Protein AF-A0A5S4FGZ5-F1 (afdb_monomer_lite)

Secondary structure (DSSP, 8-state):
---PPPPHHHHHHHHHHHT-EEETTEEE--B---TT-TT--B--BSSSSBHHHHHHHHHHHHHHHHSS-------TT-SSPP-----------

pLDDT: mean 78.11, std 17.85, range [36.34, 96.5]

Sequence (93 aa):
AGQACMGVEQRLGAYLLGRASGDDGGLRWYQAYRRLRPEELSADTGYMAGAAGIGAALLHLDAVERAGARRLVLLPDNPFPAFAPQRGREQGD

Radius of gyration: 18.23 Å; chains: 1; bounding box: 42×35×59 Å

Structure (mmCIF, N/CA/C/O backbone):
data_AF-A0A5S4FGZ5-F1
#
_entry.id   AF-A0A5S4FGZ5-F1
#
loop_
_atom_site.group_PDB
_atom_site.id
_atom_site.type_symbol
_atom_site.label_atom_id
_atom_site.label_alt_id
_atom_site.label_comp_id
_atom_site.label_asym_id
_atom_site.label_entity_id
_atom_site.label_seq_id
_atom_site.pdbx_PDB_ins_code
_atom_site.Cartn_x
_atom_site.Cartn_y
_atom_site.Cartn_z
_atom_site.occupancy
_atom_site.B_iso_or_equiv
_atom_site.auth_seq_id
_atom_site.auth_comp_id
_atom_site.auth_asym_id
_atom_site.auth_atom_id
_atom_site.pdbx_PDB_model_num
ATOM 1 N N . ALA A 1 1 ? -33.495 -6.912 -5.158 1.00 36.34 1 ALA A N 1
ATOM 2 C CA . ALA A 1 1 ? -32.530 -7.236 -4.090 1.00 36.34 1 ALA A CA 1
ATOM 3 C C . ALA A 1 1 ? -31.502 -6.115 -4.043 1.00 36.34 1 ALA A C 1
ATOM 5 O O . ALA A 1 1 ? -30.846 -5.882 -5.050 1.00 36.34 1 ALA A O 1
ATOM 6 N N . GLY A 1 2 ? -31.466 -5.336 -2.959 1.00 47.78 2 GLY A N 1
ATOM 7 C CA . GLY A 1 2 ? -30.567 -4.188 -2.840 1.00 47.78 2 GLY A CA 1
ATOM 8 C C . GLY A 1 2 ? -29.123 -4.656 -2.706 1.00 47.78 2 GLY A C 1
ATOM 9 O O . GLY A 1 2 ? -28.805 -5.395 -1.779 1.00 47.78 2 GLY A O 1
ATOM 10 N N . GLN A 1 3 ? -28.261 -4.252 -3.634 1.00 53.19 3 GLN A N 1
ATOM 11 C CA . GLN A 1 3 ? -26.821 -4.366 -3.447 1.00 53.19 3 GLN A CA 1
ATOM 12 C C . GLN A 1 3 ? -26.449 -3.441 -2.291 1.00 53.19 3 GLN A C 1
ATOM 14 O O . GLN A 1 3 ? -26.531 -2.220 -2.417 1.00 53.19 3 GLN A O 1
ATOM 19 N N . ALA A 1 4 ? -26.088 -4.016 -1.146 1.00 61.75 4 ALA A N 1
ATOM 20 C CA . ALA A 1 4 ? -25.399 -3.253 -0.122 1.00 61.75 4 ALA A CA 1
ATOM 21 C C . ALA A 1 4 ? -24.108 -2.719 -0.759 1.00 61.75 4 ALA A C 1
ATOM 23 O O . ALA A 1 4 ? -23.291 -3.495 -1.259 1.00 61.75 4 ALA A O 1
ATOM 24 N N . CYS A 1 5 ? -23.964 -1.396 -0.825 1.00 68.00 5 CYS A N 1
ATOM 25 C CA . CYS A 1 5 ? -22.727 -0.773 -1.275 1.00 68.00 5 CYS A CA 1
ATOM 26 C C . CYS A 1 5 ? -21.611 -1.214 -0.320 1.00 68.00 5 CYS A C 1
ATOM 28 O O . CYS A 1 5 ? -21.677 -0.932 0.874 1.00 68.00 5 CYS A O 1
ATOM 30 N N . MET A 1 6 ? -20.624 -1.945 -0.837 1.00 72.62 6 MET A N 1
ATOM 31 C CA . MET A 1 6 ? -19.435 -2.332 -0.081 1.00 72.62 6 MET A CA 1
ATOM 32 C C . MET A 1 6 ? -18.708 -1.071 0.410 1.00 72.62 6 MET A C 1
ATOM 34 O O . MET A 1 6 ? -18.535 -0.122 -0.362 1.00 72.62 6 MET A O 1
ATOM 38 N N . GLY A 1 7 ? -18.279 -1.069 1.676 1.00 83.94 7 GLY A N 1
ATOM 39 C CA . GLY A 1 7 ? -17.527 0.044 2.260 1.00 83.94 7 GLY A CA 1
ATOM 40 C C . GLY A 1 7 ? -16.223 0.311 1.504 1.00 83.94 7 GLY A C 1
ATOM 41 O O . GLY A 1 7 ? -15.668 -0.574 0.845 1.00 83.94 7 GLY A O 1
ATOM 42 N N . VAL A 1 8 ? -15.730 1.549 1.554 1.00 83.69 8 VAL A N 1
ATOM 43 C CA . VAL A 1 8 ? -14.534 1.956 0.792 1.00 83.69 8 VAL A CA 1
ATOM 44 C C . VAL A 1 8 ? -13.305 1.158 1.234 1.00 83.69 8 VAL A C 1
ATOM 46 O O . VAL A 1 8 ? -12.500 0.772 0.393 1.00 83.69 8 VAL A O 1
ATOM 49 N N . GLU A 1 9 ? -13.197 0.858 2.523 1.00 83.38 9 GLU A N 1
ATOM 50 C CA . GLU A 1 9 ? -12.170 0.030 3.150 1.00 83.38 9 GLU A CA 1
ATOM 51 C C . GLU A 1 9 ? -12.133 -1.395 2.582 1.00 83.38 9 GLU A C 1
ATOM 53 O O . GLU A 1 9 ? -11.080 -1.864 2.148 1.00 83.38 9 GLU A O 1
ATOM 58 N N . GLN A 1 10 ? -13.297 -2.035 2.474 1.00 87.19 10 GLN A N 1
ATOM 59 C CA . GLN A 1 10 ? -13.445 -3.384 1.925 1.00 87.19 10 GLN A CA 1
ATOM 60 C C . GLN A 1 10 ? -13.091 -3.393 0.432 1.00 87.19 10 GLN A C 1
ATOM 62 O O . GLN A 1 10 ? -12.349 -4.253 -0.049 1.00 87.19 10 GLN A O 1
ATOM 67 N N . ARG A 1 11 ? -13.559 -2.379 -0.309 1.00 91.06 11 ARG A N 1
ATOM 68 C CA . ARG A 1 11 ? -13.278 -2.242 -1.742 1.00 91.06 11 ARG A CA 1
ATOM 69 C C . ARG A 1 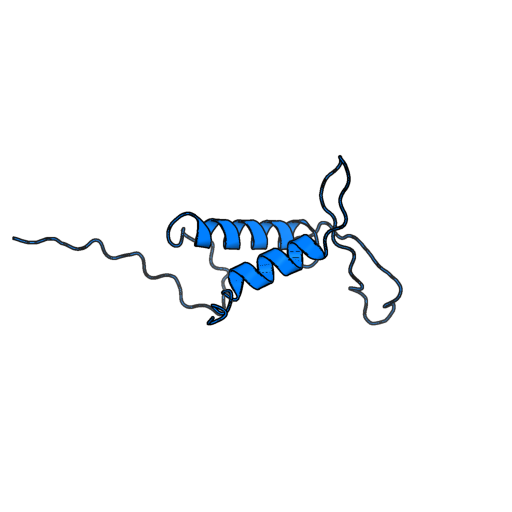11 ? -11.797 -1.965 -2.011 1.00 91.06 11 ARG A C 1
ATOM 71 O O . ARG A 1 11 ? -11.246 -2.495 -2.973 1.00 91.06 11 ARG A O 1
ATOM 78 N N . LEU A 1 12 ? -11.149 -1.159 -1.169 1.00 91.50 12 LEU A N 1
ATOM 79 C CA . LEU A 1 12 ? -9.718 -0.871 -1.256 1.00 91.50 12 LEU A CA 1
ATOM 80 C C . LEU A 1 12 ? -8.878 -2.108 -0.930 1.00 91.50 12 LEU A C 1
ATOM 82 O O . LEU A 1 12 ? -7.955 -2.415 -1.680 1.00 91.50 12 LEU A O 1
ATOM 86 N N . GLY A 1 13 ? -9.208 -2.834 0.142 1.00 93.00 13 GLY A N 1
ATOM 87 C CA . GLY A 1 13 ? -8.523 -4.075 0.505 1.00 93.00 13 GLY A CA 1
ATOM 88 C C . GLY A 1 13 ? -8.594 -5.107 -0.620 1.00 93.00 13 GLY A C 1
ATOM 89 O O . GLY A 1 13 ? -7.562 -5.612 -1.065 1.00 93.00 13 GLY A O 1
ATOM 90 N N . ALA A 1 14 ? -9.794 -5.335 -1.162 1.00 93.81 14 ALA A N 1
ATOM 91 C CA . ALA A 1 14 ? -9.996 -6.226 -2.301 1.00 93.81 14 ALA A CA 1
ATOM 92 C C . ALA A 1 14 ? -9.206 -5.776 -3.542 1.00 93.81 14 ALA A C 1
ATOM 94 O O . ALA A 1 14 ? -8.575 -6.598 -4.206 1.00 93.81 14 ALA A O 1
ATOM 95 N N . TYR A 1 15 ? -9.193 -4.473 -3.838 1.00 94.94 15 TYR A N 1
ATOM 96 C CA . TYR A 1 15 ? -8.422 -3.928 -4.953 1.00 94.94 15 TYR A CA 1
ATOM 97 C C . TYR A 1 15 ? -6.914 -4.149 -4.780 1.00 94.94 15 TYR A C 1
ATOM 99 O O . TYR A 1 15 ? -6.253 -4.614 -5.707 1.00 94.94 15 TYR A O 1
ATOM 107 N N . LEU A 1 16 ? -6.360 -3.848 -3.601 1.00 94.44 16 LEU A N 1
ATOM 108 C CA . LEU A 1 16 ? -4.934 -4.024 -3.327 1.00 94.44 16 LEU A CA 1
ATOM 109 C C . LEU A 1 16 ? -4.531 -5.495 -3.440 1.00 94.44 16 LEU A C 1
ATOM 111 O O . LEU A 1 16 ? -3.565 -5.800 -4.137 1.00 94.44 16 LEU A O 1
ATOM 115 N N . LEU A 1 17 ? -5.291 -6.407 -2.833 1.00 94.88 17 LEU A N 1
ATOM 116 C CA . LEU A 1 17 ? -5.024 -7.844 -2.923 1.00 94.88 17 LEU A CA 1
ATOM 117 C C . LEU A 1 17 ? -5.142 -8.359 -4.365 1.00 94.88 17 LEU A C 1
ATOM 119 O O . LEU A 1 17 ? -4.279 -9.104 -4.816 1.00 94.88 17 LEU A O 1
ATOM 123 N N . GLY A 1 18 ? -6.142 -7.901 -5.123 1.00 95.19 18 GLY A N 1
ATOM 124 C CA . GLY A 1 18 ? -6.333 -8.290 -6.525 1.00 95.19 18 GLY A CA 1
ATOM 125 C C . GLY A 1 18 ? -5.244 -7.791 -7.484 1.00 95.19 18 GLY A C 1
ATOM 126 O O . GLY A 1 18 ? -5.109 -8.317 -8.586 1.00 95.19 18 GLY A O 1
ATOM 127 N N . ARG A 1 19 ? -4.456 -6.782 -7.092 1.00 94.75 19 ARG A N 1
ATOM 128 C CA . ARG A 1 19 ? -3.317 -6.269 -7.877 1.00 94.75 19 ARG A CA 1
ATOM 129 C C . ARG A 1 19 ? -1.986 -6.922 -7.506 1.00 94.75 19 ARG A C 1
ATOM 131 O O . ARG A 1 19 ? -0.985 -6.622 -8.156 1.00 94.75 19 ARG A O 1
ATOM 138 N N . ALA A 1 20 ? -1.964 -7.770 -6.481 1.00 95.75 20 ALA A N 1
ATOM 139 C CA . ALA A 1 20 ? -0.759 -8.458 -6.060 1.00 95.75 20 ALA A CA 1
ATOM 140 C C . ALA A 1 20 ? -0.388 -9.580 -7.042 1.00 95.75 20 ALA A C 1
ATOM 142 O O . ALA A 1 20 ? -1.235 -10.338 -7.508 1.00 95.75 20 ALA A O 1
ATOM 143 N N . SER A 1 21 ? 0.904 -9.717 -7.310 1.00 94.69 21 SER A N 1
ATOM 144 C CA . SER A 1 21 ? 1.508 -10.918 -7.883 1.00 94.69 21 SER A CA 1
ATOM 145 C C . SER A 1 21 ? 2.146 -11.714 -6.749 1.00 94.69 21 SER A C 1
ATOM 147 O O . SER A 1 21 ? 2.944 -11.156 -5.999 1.00 94.69 21 SER A O 1
ATOM 149 N N . GLY A 1 22 ? 1.801 -12.993 -6.606 1.00 91.19 22 GLY A N 1
ATOM 150 C CA . GLY A 1 22 ? 2.281 -13.835 -5.510 1.00 91.19 22 GLY A CA 1
ATOM 151 C C . GLY A 1 22 ? 2.884 -15.155 -5.975 1.00 91.19 22 GLY A C 1
ATOM 152 O O . GLY A 1 22 ? 2.450 -15.714 -6.980 1.00 91.19 22 GLY A O 1
ATOM 153 N N . ASP A 1 23 ? 3.861 -15.638 -5.214 1.00 88.38 23 ASP A N 1
ATOM 154 C CA . ASP A 1 23 ? 4.355 -17.018 -5.208 1.00 88.38 23 ASP A CA 1
ATOM 155 C C . ASP A 1 23 ? 4.625 -17.460 -3.758 1.00 88.38 23 ASP A C 1
ATOM 157 O O . ASP A 1 23 ? 4.252 -16.759 -2.812 1.00 88.38 23 ASP A O 1
ATOM 161 N N . ASP A 1 24 ? 5.292 -18.600 -3.572 1.00 85.56 24 ASP A N 1
ATOM 162 C CA . ASP A 1 24 ? 5.653 -19.134 -2.251 1.00 85.56 24 ASP A CA 1
ATOM 163 C C . ASP A 1 24 ? 6.539 -18.178 -1.422 1.00 85.56 24 ASP A C 1
ATOM 165 O O . ASP A 1 24 ? 6.636 -18.317 -0.203 1.00 85.56 24 ASP A O 1
ATOM 169 N N . GLY A 1 25 ? 7.172 -17.187 -2.060 1.00 84.75 25 GLY A N 1
ATOM 170 C CA . GLY A 1 25 ? 7.973 -16.147 -1.415 1.00 84.75 25 GLY A CA 1
ATOM 171 C C . GLY A 1 25 ? 7.176 -14.921 -0.956 1.00 84.75 25 GLY A C 1
ATOM 172 O O . GLY A 1 25 ? 7.759 -14.011 -0.364 1.00 84.75 25 GLY A O 1
ATOM 173 N N . GLY A 1 26 ? 5.866 -14.871 -1.213 1.00 89.75 26 GLY A N 1
ATOM 174 C CA . GLY A 1 26 ? 4.967 -13.807 -0.764 1.00 89.75 26 GLY A CA 1
ATOM 175 C C . GLY A 1 26 ? 4.431 -12.909 -1.882 1.00 89.75 26 GLY A C 1
ATOM 176 O O . GLY A 1 26 ? 4.557 -13.196 -3.072 1.00 89.75 26 GLY A O 1
ATOM 177 N N . LEU A 1 27 ? 3.786 -11.809 -1.480 1.00 94.88 27 LEU A N 1
ATOM 178 C CA . LEU A 1 27 ? 3.092 -10.888 -2.385 1.00 94.88 27 LEU A CA 1
ATOM 179 C C . LEU A 1 27 ? 3.973 -9.710 -2.812 1.00 94.88 27 LEU A C 1
ATOM 181 O O . LEU A 1 27 ? 4.714 -9.133 -2.015 1.00 94.88 27 LEU A O 1
ATOM 185 N N . ARG A 1 28 ? 3.841 -9.322 -4.080 1.00 94.69 28 ARG A N 1
ATOM 186 C CA . ARG A 1 28 ? 4.554 -8.217 -4.728 1.00 94.69 28 ARG A CA 1
ATOM 187 C C . ARG A 1 28 ? 3.574 -7.360 -5.525 1.00 94.69 28 ARG A C 1
ATOM 189 O O . ARG A 1 28 ? 2.603 -7.872 -6.074 1.00 94.69 28 ARG A O 1
ATOM 196 N N . TRP A 1 29 ? 3.845 -6.061 -5.636 1.00 95.69 29 TRP A N 1
ATOM 197 C CA . TRP A 1 29 ? 3.024 -5.125 -6.411 1.00 95.69 29 TRP A CA 1
ATOM 198 C C . TRP A 1 29 ? 3.884 -4.401 -7.433 1.00 95.69 29 TRP A C 1
ATOM 200 O O . TRP A 1 29 ? 4.672 -3.532 -7.070 1.00 95.69 29 TRP A O 1
ATOM 210 N N . TYR A 1 30 ? 3.715 -4.750 -8.707 1.00 94.69 30 TYR A N 1
ATOM 211 C CA . TYR A 1 30 ? 4.408 -4.081 -9.804 1.00 94.69 30 TYR A CA 1
ATOM 212 C C . TYR A 1 30 ? 3.738 -2.747 -10.129 1.00 94.69 30 TYR A C 1
ATOM 214 O O . TYR A 1 30 ? 2.530 -2.690 -10.385 1.00 94.69 30 TYR A O 1
ATOM 222 N N . GLN A 1 31 ? 4.522 -1.672 -10.127 1.00 92.69 31 GLN A N 1
ATOM 223 C CA . GLN A 1 31 ? 4.048 -0.317 -10.385 1.00 92.69 31 GLN A CA 1
ATOM 224 C C . GLN A 1 31 ? 4.995 0.432 -11.323 1.00 92.69 31 GLN A C 1
ATOM 226 O O . GLN A 1 31 ? 6.211 0.269 -11.268 1.00 92.69 31 GLN A O 1
ATOM 231 N N . ALA A 1 32 ? 4.421 1.296 -12.159 1.00 93.88 32 ALA A N 1
ATOM 232 C CA . ALA A 1 32 ? 5.155 2.242 -12.993 1.00 93.88 32 ALA A CA 1
ATOM 233 C C . ALA A 1 32 ? 5.347 3.558 -12.224 1.00 93.88 32 ALA A C 1
ATOM 235 O O . ALA A 1 32 ? 4.646 4.542 -12.461 1.00 93.88 32 ALA A O 1
ATOM 236 N N . TYR A 1 33 ? 6.254 3.577 -11.244 1.00 88.00 33 TYR A N 1
ATOM 237 C CA . TYR A 1 33 ? 6.462 4.772 -10.413 1.00 88.00 33 TYR A CA 1
ATOM 238 C C . TYR A 1 33 ? 7.085 5.936 -11.208 1.00 88.00 33 TYR A C 1
ATOM 240 O O . TYR A 1 33 ? 6.806 7.116 -10.968 1.00 88.00 33 TYR A O 1
ATOM 248 N N . ARG A 1 34 ? 7.936 5.622 -12.190 1.00 89.81 34 ARG A N 1
ATOM 249 C CA . ARG A 1 34 ? 8.703 6.611 -12.954 1.00 89.81 34 ARG A CA 1
ATOM 250 C C . ARG A 1 34 ? 7.879 7.169 -14.112 1.00 89.81 34 ARG A C 1
ATOM 252 O O . ARG A 1 34 ? 7.773 6.554 -15.162 1.00 89.81 34 ARG A O 1
ATOM 259 N N . ARG A 1 35 ? 7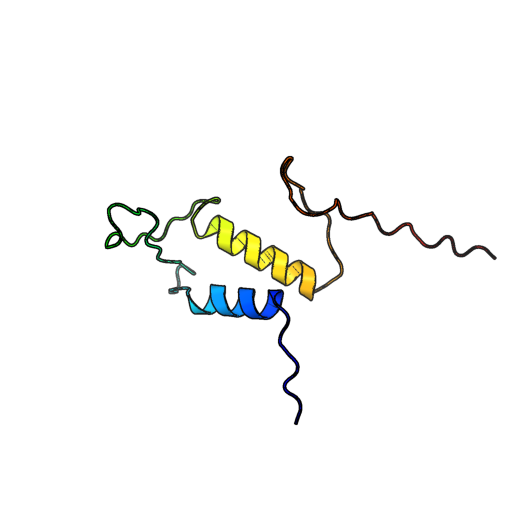.382 8.402 -13.972 1.00 91.75 35 ARG A N 1
ATOM 260 C CA . ARG A 1 35 ? 6.584 9.077 -15.022 1.00 91.75 35 ARG A CA 1
ATOM 261 C C . ARG A 1 35 ? 7.292 9.208 -16.372 1.00 91.75 35 ARG A C 1
ATOM 263 O O . ARG A 1 35 ? 6.637 9.145 -17.401 1.00 91.75 35 ARG A O 1
ATOM 270 N N . LEU A 1 36 ? 8.609 9.417 -16.360 1.00 96.50 36 LEU A N 1
ATOM 271 C CA . LEU A 1 36 ? 9.414 9.547 -17.582 1.00 96.50 36 LEU A CA 1
ATOM 272 C C . LEU A 1 36 ? 9.753 8.196 -18.232 1.00 96.50 36 LEU A C 1
ATOM 274 O O . LEU A 1 36 ? 10.272 8.190 -19.340 1.00 96.50 36 LEU A O 1
ATOM 278 N N . ARG A 1 37 ? 9.504 7.080 -17.534 1.00 92.75 37 ARG A N 1
ATOM 279 C CA . ARG A 1 37 ? 9.752 5.704 -17.990 1.00 92.75 37 ARG A CA 1
ATOM 280 C C . ARG A 1 37 ? 8.603 4.793 -17.535 1.00 92.75 37 ARG A C 1
ATOM 282 O O . ARG A 1 37 ? 8.801 3.964 -16.647 1.00 92.75 37 ARG A O 1
ATOM 289 N N . PRO A 1 38 ? 7.376 5.002 -18.047 1.00 90.88 38 PRO A N 1
ATOM 290 C CA . PRO A 1 38 ? 6.192 4.261 -17.608 1.00 90.88 38 PRO A CA 1
ATOM 291 C C . PRO A 1 38 ? 6.250 2.759 -17.926 1.00 90.88 38 PRO A C 1
ATOM 293 O O . PRO A 1 38 ? 5.552 1.970 -17.297 1.00 90.88 38 PRO A O 1
ATOM 296 N N . GLU A 1 39 ? 7.077 2.356 -18.887 1.00 94.88 39 GLU A N 1
ATOM 297 C CA . GLU A 1 39 ? 7.378 0.962 -19.211 1.00 94.88 39 GLU A CA 1
ATOM 298 C C . GLU A 1 39 ? 8.196 0.251 -18.122 1.00 94.88 39 GLU A C 1
ATOM 300 O O . GLU A 1 39 ? 8.212 -0.979 -18.061 1.00 94.88 39 GLU A O 1
ATOM 305 N 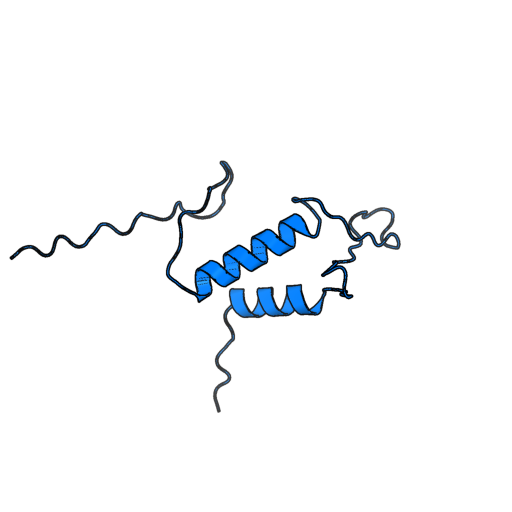N . GLU A 1 40 ? 8.861 1.005 -17.243 1.00 93.19 40 GLU A N 1
ATOM 306 C CA . GLU A 1 40 ? 9.653 0.455 -16.149 1.00 93.19 40 GLU A CA 1
ATOM 307 C C . GLU A 1 40 ? 8.740 0.084 -14.972 1.00 93.19 40 GLU A C 1
ATOM 309 O O . GLU A 1 40 ? 8.409 0.910 -14.118 1.00 93.19 40 GLU A O 1
ATOM 314 N N . LEU A 1 41 ? 8.332 -1.186 -14.937 1.00 93.69 41 LEU A N 1
ATOM 315 C CA . LEU A 1 41 ? 7.585 -1.775 -13.830 1.00 93.69 41 LEU A CA 1
ATOM 316 C C . LEU A 1 41 ? 8.544 -2.346 -12.784 1.00 93.69 41 LEU A C 1
ATOM 318 O O . LEU A 1 41 ? 9.279 -3.295 -13.061 1.00 93.69 41 LEU A O 1
ATOM 322 N N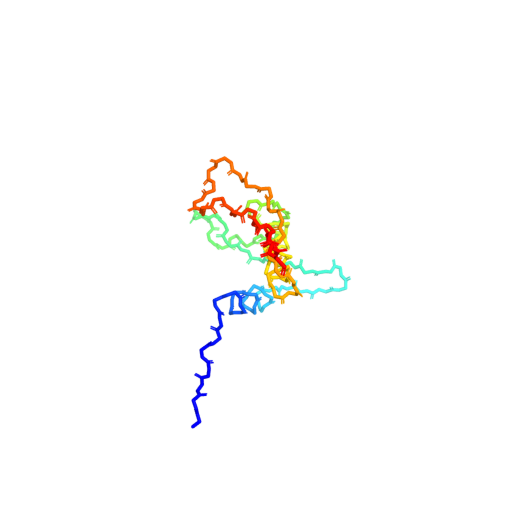 . SER A 1 42 ? 8.485 -1.819 -11.563 1.00 92.94 42 SER A N 1
ATOM 323 C CA . SER A 1 42 ? 9.235 -2.345 -10.421 1.00 92.94 42 SER A CA 1
ATOM 324 C C . SER A 1 42 ? 8.303 -2.806 -9.305 1.00 92.94 42 SER A C 1
ATOM 326 O O . SER A 1 42 ? 7.194 -2.295 -9.138 1.00 92.94 42 SER A O 1
ATOM 328 N N . ALA A 1 43 ? 8.750 -3.815 -8.558 1.00 94.31 43 ALA A N 1
ATOM 329 C CA . ALA A 1 43 ? 8.106 -4.276 -7.334 1.00 94.31 43 ALA A CA 1
ATOM 330 C C . ALA A 1 43 ? 8.916 -3.783 -6.132 1.00 94.31 43 ALA A C 1
ATOM 332 O O . ALA A 1 43 ? 9.705 -4.523 -5.543 1.00 94.31 43 ALA A O 1
ATOM 333 N N . ASP A 1 44 ? 8.752 -2.504 -5.811 1.00 93.75 44 ASP A N 1
ATOM 334 C CA . ASP A 1 44 ? 9.498 -1.866 -4.733 1.00 93.75 44 ASP A CA 1
ATOM 335 C C . ASP A 1 44 ? 9.064 -2.419 -3.362 1.00 93.75 44 ASP A C 1
ATOM 337 O O . ASP A 1 44 ? 7.916 -2.819 -3.149 1.00 93.75 44 ASP A O 1
ATOM 341 N N . THR A 1 45 ? 9.983 -2.441 -2.397 1.00 93.94 45 THR A N 1
ATOM 342 C CA . THR A 1 45 ? 9.725 -2.934 -1.029 1.00 93.94 45 THR A CA 1
ATOM 343 C C . THR A 1 45 ? 9.550 -1.811 -0.008 1.00 93.94 45 THR A C 1
ATOM 345 O O . THR A 1 45 ? 9.200 -2.076 1.139 1.00 93.94 45 THR A O 1
ATOM 348 N N . GLY A 1 46 ? 9.776 -0.558 -0.416 1.00 91.12 46 GLY A N 1
ATOM 349 C CA . GLY A 1 46 ? 9.777 0.610 0.460 1.00 91.12 46 GLY A CA 1
ATOM 350 C C . GLY A 1 46 ? 8.405 0.964 1.042 1.00 91.12 46 GLY A C 1
ATOM 351 O O . GLY A 1 46 ? 7.361 0.499 0.588 1.00 91.12 46 GLY A O 1
ATOM 352 N N . TYR A 1 47 ? 8.414 1.825 2.063 1.00 87.31 47 TYR A N 1
ATOM 353 C CA . TYR A 1 47 ? 7.191 2.275 2.737 1.00 87.31 47 TYR A CA 1
ATOM 354 C C . TYR A 1 47 ? 6.378 3.274 1.898 1.00 87.31 47 TYR A C 1
ATOM 356 O O . TYR A 1 47 ? 5.156 3.215 1.884 1.00 87.31 47 TYR A O 1
ATOM 364 N N . MET A 1 48 ? 7.048 4.183 1.181 1.00 88.50 48 MET A N 1
ATOM 365 C CA . MET A 1 48 ? 6.385 5.221 0.376 1.00 88.50 48 MET A CA 1
ATOM 366 C C . MET A 1 48 ? 5.719 4.646 -0.878 1.00 88.50 48 MET A C 1
ATOM 368 O O . MET A 1 48 ? 4.566 4.942 -1.174 1.00 88.50 48 MET A O 1
ATOM 372 N N . ALA A 1 49 ? 6.468 3.838 -1.620 1.00 86.19 49 ALA A N 1
ATOM 373 C CA . ALA A 1 49 ? 6.013 3.152 -2.813 1.00 86.19 49 ALA A CA 1
ATOM 374 C C . ALA A 1 49 ? 6.584 1.740 -2.732 1.00 86.19 49 ALA A C 1
ATOM 376 O O . ALA A 1 49 ? 7.791 1.554 -2.879 1.00 86.19 49 ALA A O 1
ATOM 377 N N . GLY A 1 50 ? 5.742 0.770 -2.380 1.00 92.50 50 GLY A N 1
ATOM 378 C CA . GLY A 1 50 ? 6.170 -0.616 -2.280 1.00 92.50 50 GLY A CA 1
ATOM 379 C C . GLY A 1 50 ? 5.378 -1.480 -1.307 1.00 92.50 50 GLY A C 1
ATOM 380 O O . GLY A 1 50 ? 4.397 -1.056 -0.688 1.00 92.50 50 GLY A O 1
ATOM 381 N N . ALA A 1 51 ? 5.831 -2.726 -1.190 1.00 94.75 51 ALA A N 1
ATOM 382 C CA . ALA A 1 51 ? 5.173 -3.776 -0.422 1.00 94.75 51 ALA A CA 1
ATOM 383 C C . ALA A 1 51 ? 5.006 -3.428 1.068 1.00 94.75 51 ALA A C 1
ATOM 385 O O . ALA A 1 51 ? 3.965 -3.747 1.640 1.00 94.75 51 ALA A O 1
ATOM 386 N N . ALA A 1 52 ? 5.968 -2.738 1.696 1.00 92.88 52 ALA A N 1
ATOM 387 C CA . ALA A 1 52 ? 5.854 -2.356 3.105 1.00 92.88 52 ALA A CA 1
ATOM 388 C C . ALA A 1 52 ? 4.711 -1.355 3.354 1.00 92.88 52 ALA A C 1
ATOM 390 O O . ALA A 1 52 ? 3.969 -1.510 4.323 1.00 92.88 52 ALA A O 1
ATOM 391 N N . GLY A 1 53 ? 4.525 -0.368 2.472 1.00 91.56 53 GLY A N 1
ATOM 392 C CA . GLY A 1 53 ? 3.421 0.592 2.581 1.00 91.56 53 GLY A CA 1
ATOM 393 C C . GLY A 1 53 ? 2.057 -0.057 2.351 1.00 91.56 53 GLY A C 1
ATOM 394 O O . GLY A 1 53 ? 1.114 0.175 3.107 1.00 91.56 53 GLY A O 1
ATOM 395 N N . ILE A 1 54 ? 1.961 -0.931 1.346 1.00 94.50 54 ILE A N 1
ATOM 396 C CA . ILE A 1 54 ? 0.722 -1.659 1.042 1.00 94.50 54 ILE A CA 1
ATOM 397 C C . ILE A 1 54 ? 0.369 -2.627 2.178 1.00 94.50 54 ILE A C 1
ATOM 399 O O . ILE A 1 54 ? -0.776 -2.654 2.622 1.00 94.50 54 ILE A O 1
ATOM 403 N N . GLY A 1 55 ? 1.346 -3.375 2.696 1.00 92.44 55 GLY A N 1
ATOM 404 C CA . GLY A 1 55 ? 1.157 -4.263 3.843 1.00 92.44 55 GLY A CA 1
ATOM 405 C C . GLY A 1 55 ? 0.712 -3.506 5.094 1.00 92.44 55 GLY A C 1
ATOM 406 O O . GLY A 1 55 ? -0.235 -3.925 5.757 1.00 92.44 55 GLY A O 1
ATOM 407 N N . ALA A 1 56 ? 1.321 -2.349 5.376 1.00 90.56 56 ALA A N 1
ATOM 408 C CA . ALA A 1 56 ? 0.883 -1.482 6.465 1.00 90.56 56 ALA A CA 1
ATOM 409 C C . ALA A 1 56 ? -0.577 -1.042 6.280 1.00 90.56 56 ALA A C 1
ATOM 411 O O . ALA A 1 56 ? -1.366 -1.186 7.212 1.00 90.56 56 ALA A O 1
ATOM 412 N N . ALA A 1 57 ? -0.966 -0.585 5.086 1.00 89.50 57 ALA A N 1
ATOM 413 C CA . ALA A 1 57 ? -2.347 -0.201 4.797 1.00 89.50 57 ALA A CA 1
ATOM 414 C C . ALA A 1 57 ? -3.333 -1.367 4.987 1.00 89.50 57 ALA A C 1
ATOM 416 O O . ALA A 1 57 ? -4.374 -1.188 5.614 1.00 89.50 57 ALA A O 1
ATOM 417 N N . LEU A 1 58 ? -2.995 -2.572 4.518 1.00 90.88 58 LEU A N 1
ATOM 418 C CA . LEU A 1 58 ? -3.829 -3.765 4.703 1.00 90.88 58 LEU A CA 1
ATOM 419 C C . LEU A 1 58 ? -4.008 -4.123 6.185 1.00 90.88 58 LEU A C 1
ATOM 421 O O . LEU A 1 58 ? -5.123 -4.414 6.606 1.00 90.88 58 LEU A O 1
ATOM 425 N N . LEU A 1 59 ? -2.949 -4.028 6.993 1.00 87.56 59 LEU A N 1
ATOM 426 C CA . LEU A 1 59 ? -3.042 -4.224 8.444 1.00 87.56 59 LEU A CA 1
ATOM 427 C C . LEU A 1 59 ? -3.934 -3.171 9.116 1.00 87.56 59 LEU A C 1
ATOM 429 O O . LEU A 1 59 ? -4.633 -3.481 10.077 1.00 87.56 59 LEU A O 1
ATOM 433 N N . HIS A 1 60 ? -3.931 -1.933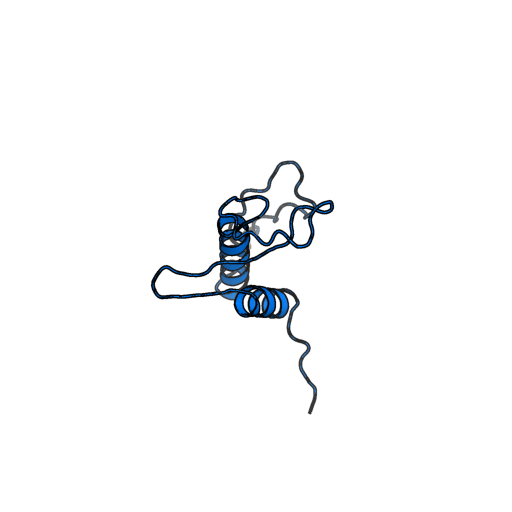 8.617 1.00 80.31 60 HIS A N 1
ATOM 434 C CA . HIS A 1 60 ? -4.818 -0.885 9.124 1.00 80.31 60 HIS A CA 1
ATOM 435 C C . HIS A 1 60 ? -6.283 -1.177 8.790 1.00 80.31 60 HIS A C 1
ATOM 437 O O . HIS A 1 60 ? -7.143 -1.002 9.651 1.00 80.31 60 HIS A O 1
ATOM 443 N N . LEU A 1 61 ? -6.565 -1.643 7.570 1.00 85.69 61 LEU A N 1
ATOM 444 C CA . LEU A 1 61 ? -7.911 -2.046 7.158 1.00 85.69 61 LEU A CA 1
ATOM 445 C C . LEU A 1 61 ? -8.413 -3.219 8.012 1.00 85.69 61 LEU A C 1
ATOM 447 O O . LEU A 1 61 ? -9.497 -3.136 8.583 1.00 85.69 61 LEU A O 1
ATOM 451 N N . ASP A 1 62 ? -7.586 -4.250 8.195 1.00 85.12 62 ASP A N 1
ATOM 452 C CA . ASP A 1 62 ? -7.901 -5.406 9.042 1.00 85.12 62 ASP A CA 1
ATOM 453 C C . ASP A 1 62 ? -8.160 -4.999 10.506 1.00 85.12 62 ASP A C 1
ATOM 455 O O . ASP A 1 62 ? -9.112 -5.463 11.135 1.00 85.12 62 ASP A O 1
ATOM 459 N N . ALA A 1 63 ? -7.371 -4.063 11.045 1.00 79.88 63 ALA A N 1
ATOM 460 C CA . ALA A 1 63 ? -7.575 -3.543 12.395 1.00 79.88 63 ALA A CA 1
ATOM 461 C C . ALA A 1 63 ? -8.912 -2.795 12.554 1.00 79.88 63 ALA A C 1
ATOM 463 O O . ALA A 1 63 ? -9.540 -2.895 13.612 1.00 79.88 63 ALA A O 1
ATOM 464 N N . VAL A 1 64 ? -9.352 -2.060 11.525 1.00 77.31 64 VAL A N 1
ATOM 465 C CA . VAL A 1 64 ? -10.668 -1.399 11.504 1.00 77.31 64 VAL A CA 1
ATOM 466 C C . VAL A 1 64 ? -11.793 -2.434 11.468 1.00 77.31 64 VAL A C 1
ATOM 468 O O . VAL A 1 64 ? -12.768 -2.277 12.203 1.00 77.31 64 VAL A O 1
ATOM 471 N N . GLU A 1 65 ? -11.649 -3.499 10.676 1.00 78.75 65 GLU A N 1
ATOM 472 C CA . GLU A 1 65 ? -12.666 -4.549 10.553 1.00 78.75 65 GLU A CA 1
ATOM 473 C C . GLU A 1 65 ? -12.795 -5.419 11.815 1.00 78.75 65 GLU A C 1
ATOM 475 O O . GLU A 1 65 ? -13.909 -5.779 12.198 1.00 78.75 65 GLU A O 1
ATOM 480 N N . ARG A 1 66 ? -11.685 -5.764 12.487 1.00 76.00 66 ARG A N 1
ATOM 481 C CA . ARG A 1 66 ? -11.695 -6.778 13.560 1.00 76.00 66 ARG A CA 1
ATOM 482 C C . ARG A 1 66 ? -12.098 -6.284 14.946 1.00 76.00 66 ARG A C 1
ATOM 484 O O . ARG A 1 66 ? -12.683 -7.065 15.690 1.00 76.00 66 ARG A O 1
ATOM 491 N N . ALA A 1 67 ? -11.756 -5.059 15.347 1.00 60.81 67 ALA A N 1
ATOM 492 C CA . ALA A 1 67 ? -12.129 -4.514 16.659 1.00 60.81 67 ALA A CA 1
ATOM 493 C C . ALA A 1 67 ? -11.709 -3.041 16.793 1.00 60.81 67 ALA A C 1
ATOM 495 O O . ALA A 1 67 ? -10.541 -2.762 17.056 1.00 60.81 67 ALA A O 1
ATOM 496 N N . GLY A 1 68 ? -12.683 -2.131 16.667 1.00 61.88 68 GLY A N 1
ATOM 497 C CA . GLY A 1 68 ? -12.687 -0.739 17.146 1.00 61.88 68 GLY A CA 1
ATOM 498 C C . GLY A 1 68 ? -11.337 -0.017 17.254 1.00 61.88 68 GLY A C 1
ATOM 499 O O . GLY A 1 68 ? -10.650 -0.154 18.262 1.00 61.88 68 GLY A O 1
ATOM 500 N N . ALA A 1 69 ? -11.025 0.804 16.242 1.00 59.47 69 ALA A N 1
ATOM 501 C CA . ALA A 1 69 ? -10.005 1.864 16.205 1.00 59.47 69 ALA A CA 1
ATOM 502 C C . ALA A 1 69 ? -8.893 1.756 17.269 1.00 59.47 69 ALA A C 1
ATOM 504 O O . ALA A 1 69 ? -8.966 2.353 18.347 1.00 59.47 69 ALA A O 1
ATOM 505 N N . ARG A 1 70 ? -7.820 1.024 16.951 1.00 58.28 70 ARG A N 1
ATOM 506 C CA . ARG A 1 70 ? -6.613 1.029 17.785 1.00 58.28 70 ARG A CA 1
ATOM 507 C C . ARG A 1 70 ? -5.733 2.238 17.483 1.00 58.28 70 ARG A C 1
ATOM 509 O O . ARG A 1 70 ? -5.726 2.772 16.378 1.00 58.28 70 ARG A O 1
ATOM 516 N N . ARG A 1 71 ? -5.002 2.660 18.518 1.00 56.75 71 ARG A N 1
ATOM 517 C CA . ARG A 1 71 ? -4.150 3.853 18.564 1.00 56.75 71 ARG A CA 1
ATOM 518 C C . ARG A 1 71 ? 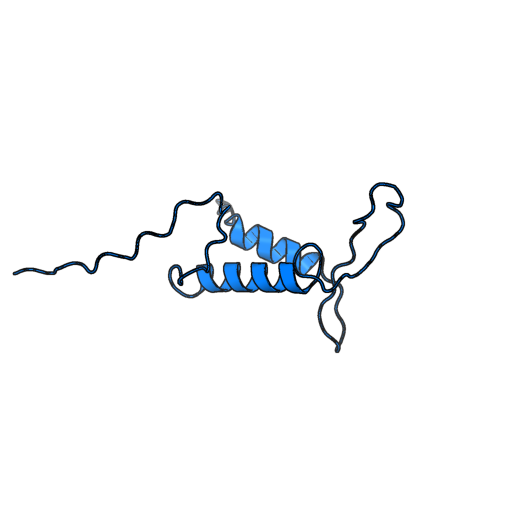-3.146 3.860 17.411 1.00 56.75 71 ARG A C 1
ATOM 520 O O . ARG A 1 71 ? -2.150 3.144 17.439 1.00 56.75 71 ARG A O 1
ATOM 527 N N . LEU A 1 72 ? -3.428 4.697 16.424 1.00 62.22 72 LEU A N 1
ATOM 528 C CA . LEU A 1 72 ? -2.543 4.982 15.306 1.00 62.22 72 LEU A CA 1
ATOM 529 C C . LEU A 1 72 ? -1.391 5.875 15.767 1.00 62.22 72 LEU A C 1
ATOM 531 O O . LEU A 1 72 ? -1.601 6.822 16.529 1.00 62.22 72 LEU A O 1
ATOM 535 N N . VAL A 1 73 ? -0.178 5.592 15.288 1.00 62.56 73 VAL A N 1
ATOM 536 C CA . VAL A 1 73 ? 0.891 6.594 15.285 1.00 62.56 73 VAL A CA 1
ATOM 537 C C . VAL A 1 73 ? 0.495 7.610 14.223 1.00 62.56 73 VAL A C 1
ATOM 539 O O . VAL A 1 73 ? 0.634 7.363 13.028 1.00 62.56 73 VAL A O 1
ATOM 542 N N . LEU A 1 74 ? -0.097 8.718 14.661 1.00 65.25 74 LEU A N 1
ATOM 543 C CA . LEU A 1 74 ? -0.470 9.808 13.771 1.00 65.25 74 LEU A CA 1
ATOM 544 C C . LEU A 1 74 ? 0.821 10.506 13.343 1.00 65.25 74 LEU A C 1
ATOM 546 O O . LEU A 1 74 ? 1.575 10.984 14.193 1.00 65.25 74 LEU A O 1
ATOM 550 N N . LEU A 1 75 ? 1.081 10.544 12.038 1.00 65.00 75 LEU A N 1
ATOM 551 C CA . LEU A 1 75 ? 2.153 11.377 11.511 1.00 65.00 75 LEU A CA 1
ATOM 552 C C . LEU A 1 75 ? 1.811 12.865 11.750 1.00 65.00 75 LEU A C 1
ATOM 554 O O . LEU A 1 75 ? 0.626 13.206 11.832 1.00 65.00 75 LEU A O 1
ATOM 558 N N . PRO A 1 76 ? 2.815 13.757 11.866 1.00 69.19 76 PRO A N 1
ATOM 559 C CA . PRO A 1 76 ? 2.593 15.186 12.119 1.00 69.19 76 PRO A CA 1
ATOM 560 C C . PRO A 1 76 ? 1.694 15.882 11.086 1.00 69.19 76 PRO A C 1
ATOM 562 O O . PRO A 1 76 ? 1.059 16.883 11.397 1.00 69.19 76 PRO A O 1
ATOM 565 N N . ASP A 1 77 ? 1.640 15.349 9.868 1.00 68.88 77 ASP A N 1
ATOM 566 C CA . ASP A 1 77 ? 0.881 15.826 8.713 1.00 68.88 77 ASP A CA 1
ATOM 567 C C . ASP A 1 77 ? -0.392 15.006 8.442 1.00 68.88 77 ASP A C 1
ATOM 569 O O . ASP A 1 77 ? -0.958 15.074 7.352 1.00 68.88 77 ASP A O 1
ATOM 573 N N . ASN A 1 78 ? -0.863 14.221 9.418 1.00 66.25 78 ASN A N 1
ATOM 574 C CA . ASN A 1 78 ? -2.058 13.406 9.244 1.00 66.25 78 ASN A CA 1
ATOM 575 C C . ASN A 1 78 ? -3.292 14.280 8.902 1.00 66.25 78 ASN A C 1
ATOM 577 O O . ASN A 1 78 ? -3.685 15.112 9.724 1.00 66.25 78 ASN A O 1
ATOM 581 N N . PRO A 1 79 ? -3.951 14.074 7.740 1.00 62.84 79 PRO A N 1
ATOM 582 C CA . PRO A 1 79 ? -5.122 14.853 7.331 1.00 62.84 79 PRO A CA 1
ATOM 583 C C . PRO A 1 79 ? -6.410 14.473 8.082 1.00 62.84 79 PRO A C 1
ATOM 585 O O . PRO A 1 79 ? -7.445 15.110 7.882 1.00 62.84 79 PRO A O 1
ATOM 588 N N . PHE A 1 80 ? -6.379 13.431 8.917 1.00 60.72 80 PHE A N 1
ATOM 589 C CA . PHE A 1 80 ? -7.526 12.971 9.695 1.00 60.72 80 PHE A CA 1
ATOM 590 C C . PHE A 1 80 ? -7.500 13.525 11.127 1.00 60.72 80 PHE A C 1
ATOM 592 O O . PHE A 1 80 ? -6.430 13.608 11.737 1.00 60.72 80 PHE A O 1
ATOM 599 N N . PRO A 1 81 ? -8.669 13.860 11.709 1.00 58.44 81 PRO A N 1
ATOM 600 C CA . PRO A 1 81 ? -8.739 14.311 13.092 1.00 58.44 81 PRO A CA 1
ATOM 601 C C . PRO A 1 81 ? -8.181 13.237 14.032 1.00 58.44 81 PRO A C 1
ATOM 603 O O . PRO A 1 81 ? -8.476 12.050 13.879 1.00 58.44 81 PRO A O 1
ATOM 606 N N . ALA A 1 82 ? -7.367 13.652 15.007 1.00 58.53 82 ALA A N 1
ATOM 607 C CA . ALA A 1 82 ? -6.824 12.744 16.009 1.00 58.53 82 ALA A CA 1
ATOM 608 C C . ALA A 1 82 ? -7.974 11.987 16.688 1.00 58.53 82 ALA A C 1
ATOM 610 O O . ALA A 1 82 ? -8.914 12.608 17.187 1.00 58.53 82 ALA A O 1
ATOM 611 N N . PHE A 1 83 ? -7.915 10.652 16.683 1.00 57.31 83 PHE A N 1
ATOM 612 C CA . PHE A 1 83 ? -8.922 9.812 17.326 1.00 57.31 83 PHE A CA 1
ATOM 613 C C . PHE A 1 83 ? -9.106 10.271 18.774 1.00 57.31 83 PHE A C 1
ATOM 615 O O . PHE A 1 83 ? -8.179 10.168 19.581 1.00 57.31 83 PHE A O 1
ATOM 622 N N . ALA A 1 84 ? -10.291 10.788 19.106 1.00 48.59 84 ALA A N 1
ATOM 623 C CA . ALA A 1 84 ? -10.635 11.049 20.491 1.00 48.59 84 ALA A CA 1
ATOM 624 C C . ALA A 1 84 ? -10.591 9.701 21.230 1.00 48.59 84 ALA A C 1
ATOM 626 O O . ALA A 1 84 ? -11.270 8.761 20.798 1.00 48.59 84 ALA A O 1
ATOM 627 N N . PRO A 1 85 ? -9.803 9.554 22.310 1.00 47.97 85 PRO A N 1
ATOM 628 C CA . PRO A 1 85 ? -9.909 8.365 23.135 1.00 47.97 85 PRO A CA 1
ATOM 629 C C . PRO A 1 85 ? -11.355 8.290 23.623 1.00 47.97 85 PRO A C 1
ATOM 631 O O . PRO A 1 85 ? -11.914 9.296 24.062 1.00 47.97 85 PRO A O 1
ATOM 634 N N . GLN A 1 86 ? -11.971 7.114 23.493 1.00 49.28 86 GLN A N 1
ATOM 635 C CA . GLN A 1 86 ? -13.288 6.834 24.054 1.00 49.28 86 GLN A CA 1
ATOM 636 C C . GLN A 1 86 ? -13.231 7.247 25.531 1.00 49.28 86 GLN A C 1
ATOM 638 O O . GLN A 1 86 ? -12.569 6.582 26.330 1.00 49.28 86 GLN A O 1
ATOM 643 N N . ARG A 1 87 ? -13.840 8.385 25.892 1.00 41.78 87 ARG A N 1
ATOM 644 C CA . ARG A 1 87 ? -13.996 8.763 27.295 1.00 41.78 87 ARG A CA 1
ATOM 645 C C . ARG A 1 87 ? -14.868 7.663 27.878 1.00 41.78 87 ARG A C 1
ATOM 647 O O . ARG A 1 87 ? -16.014 7.518 27.452 1.00 41.78 87 ARG A O 1
ATOM 654 N N . GLY A 1 88 ? -14.283 6.840 28.749 1.00 42.97 88 GLY A N 1
ATOM 655 C CA . GLY A 1 88 ? -15.021 5.822 29.481 1.00 42.97 88 GLY A CA 1
ATOM 656 C C . GLY A 1 88 ? -16.297 6.463 30.000 1.00 42.97 88 GLY A C 1
ATOM 657 O O . GLY A 1 88 ? -16.247 7.556 30.566 1.00 42.97 88 GLY A O 1
ATOM 658 N N . ARG A 1 89 ? -17.443 5.844 29.707 1.00 42.19 89 ARG A N 1
ATOM 659 C CA . ARG A 1 89 ? -18.687 6.249 30.344 1.00 42.19 89 ARG A CA 1
ATOM 660 C C . ARG A 1 89 ? -18.446 6.099 31.842 1.00 42.19 89 ARG A C 1
ATOM 662 O O . ARG A 1 89 ? -18.340 4.976 32.325 1.00 42.19 89 ARG A O 1
ATOM 669 N N . GLU A 1 90 ? -18.317 7.214 32.551 1.00 48.62 90 GLU A N 1
ATOM 670 C CA . GLU A 1 90 ? -18.684 7.260 33.958 1.00 48.62 90 GLU A CA 1
ATOM 671 C C . GLU A 1 90 ? -20.153 6.849 34.004 1.00 48.62 90 GLU A C 1
ATOM 673 O O . GLU A 1 90 ? -21.049 7.600 33.621 1.00 48.62 90 GLU A O 1
ATOM 678 N N . GLN A 1 91 ? -20.383 5.589 34.351 1.00 44.78 91 GLN A N 1
ATOM 679 C CA . GLN A 1 91 ? -21.688 5.105 34.746 1.00 44.78 91 GLN A CA 1
ATOM 680 C C . GLN A 1 91 ? -21.809 5.454 36.229 1.00 44.78 91 GLN A C 1
ATOM 682 O O . GLN A 1 91 ? -21.387 4.687 37.087 1.00 44.78 91 GLN A O 1
ATOM 687 N N . GLY A 1 92 ? -22.253 6.683 36.495 1.00 44.94 92 GLY A N 1
ATOM 688 C CA . GLY A 1 92 ? -22.687 7.129 37.813 1.00 44.94 92 GLY A CA 1
ATOM 689 C C . GLY A 1 92 ? -24.196 6.949 37.936 1.00 44.94 92 GLY A C 1
ATOM 690 O O . GLY A 1 92 ? -24.936 7.629 37.227 1.00 44.94 92 GLY A O 1
ATOM 691 N N . ASP A 1 93 ? -24.599 5.946 38.715 1.00 40.78 93 ASP A N 1
ATOM 692 C CA . ASP A 1 93 ? -25.458 5.979 39.922 1.00 40.78 93 ASP A CA 1
ATOM 693 C C . ASP A 1 93 ? -25.978 4.555 40.195 1.00 40.78 93 ASP A C 1
ATOM 695 O O . ASP A 1 93 ? -26.692 4.000 39.324 1.00 40.78 93 ASP A O 1
#

Organism: NCBI:txid1642303

Foldseek 3Di:
DDDDPDDPLRVVLVVLVVQWDDDPVGTFHWAQPDPVCSVDTDRDPDCVDHDVVSVVSNVVSVPVVPDPDDQDPADPPRPDDHDDPPPPPPPDD